Protein AF-A0A9X7A5P9-F1 (afdb_monomer_lite)

Radius of gyration: 21.66 Å; chains: 1; bounding box: 52×28×57 Å

pLDDT: mean 78.74, std 16.32, range [28.08, 97.19]

Structure (mmCIF, N/CA/C/O backbone):
data_AF-A0A9X7A5P9-F1
#
_entry.id   AF-A0A9X7A5P9-F1
#
loop_
_atom_site.group_PDB
_atom_site.id
_atom_site.type_symbol
_atom_site.label_atom_id
_atom_site.label_alt_id
_atom_site.label_comp_id
_atom_site.label_asym_id
_atom_site.label_entity_id
_atom_site.label_seq_id
_atom_site.pdbx_PDB_ins_code
_atom_site.Cartn_x
_atom_site.Cartn_y
_atom_site.Cartn_z
_atom_site.occupancy
_atom_site.B_iso_or_equiv
_atom_site.auth_seq_id
_atom_site.auth_comp_id
_atom_site.auth_asym_id
_atom_site.auth_atom_id
_atom_site.pdbx_PDB_model_num
ATOM 1 N N . MET A 1 1 ? -2.503 -5.314 19.928 1.00 54.09 1 MET A N 1
ATOM 2 C CA . MET A 1 1 ? -2.912 -5.280 18.505 1.00 54.09 1 MET A CA 1
ATOM 3 C C . MET A 1 1 ? -1.684 -5.435 17.625 1.00 54.09 1 MET A C 1
ATOM 5 O O . MET A 1 1 ? -0.693 -4.754 17.870 1.00 54.09 1 MET A O 1
ATOM 9 N N . LYS A 1 2 ? -1.716 -6.344 16.643 1.00 54.41 2 LYS A N 1
ATOM 10 C CA . LYS A 1 2 ? -0.653 -6.440 15.632 1.00 54.41 2 LYS A CA 1
ATOM 11 C C . LYS A 1 2 ? -0.749 -5.223 14.711 1.00 54.41 2 LYS A C 1
ATOM 13 O O . LYS A 1 2 ? -1.826 -4.870 14.247 1.00 54.41 2 LYS A O 1
ATOM 18 N N . VAL A 1 3 ? 0.381 -4.566 14.483 1.00 59.19 3 VAL A N 1
ATOM 19 C CA . VAL A 1 3 ? 0.469 -3.390 13.617 1.00 59.19 3 VAL A CA 1
ATOM 20 C C . VAL A 1 3 ? 0.684 -3.884 12.191 1.00 59.19 3 VAL A C 1
ATOM 22 O O . VAL A 1 3 ? 1.788 -4.285 11.819 1.00 59.19 3 VAL A O 1
ATOM 25 N N . TYR A 1 4 ? -0.376 -3.878 11.392 1.00 65.06 4 TYR A N 1
ATOM 26 C CA . TYR A 1 4 ? -0.303 -4.208 9.977 1.00 65.06 4 TYR A CA 1
ATOM 27 C C . TYR A 1 4 ? 0.284 -2.985 9.288 1.00 65.06 4 TYR A C 1
ATOM 29 O O . TYR A 1 4 ? -0.356 -1.960 9.232 1.00 65.06 4 TYR A O 1
ATOM 37 N N . LYS A 1 5 ? 1.537 -3.001 8.852 1.00 69.88 5 LYS A N 1
ATOM 38 C CA . LYS A 1 5 ? 2.116 -1.915 8.043 1.00 69.88 5 LYS A CA 1
ATOM 39 C C . LYS A 1 5 ? 2.693 -2.552 6.792 1.00 69.88 5 LYS A C 1
ATOM 41 O O . LYS A 1 5 ? 3.264 -3.640 6.916 1.00 69.88 5 LYS A O 1
ATOM 46 N N . PRO A 1 6 ? 2.632 -1.893 5.617 1.00 72.88 6 PRO A N 1
ATOM 47 C CA . PRO A 1 6 ? 3.404 -2.330 4.461 1.00 72.88 6 PRO A CA 1
ATOM 48 C C . PRO A 1 6 ? 4.840 -2.579 4.915 1.00 72.88 6 PRO A C 1
ATOM 50 O O . PRO A 1 6 ? 5.437 -1.688 5.531 1.00 72.88 6 PRO A O 1
ATOM 53 N N . LYS A 1 7 ? 5.360 -3.799 4.726 1.00 82.50 7 LYS A N 1
ATOM 54 C CA . LYS A 1 7 ? 6.669 -4.179 5.272 1.00 82.50 7 LYS A CA 1
ATOM 55 C C . LYS A 1 7 ? 7.708 -3.186 4.762 1.00 82.50 7 LYS A C 1
ATOM 57 O O . LYS A 1 7 ? 7.789 -2.933 3.563 1.00 82.50 7 LYS A O 1
ATOM 62 N N . ILE A 1 8 ? 8.499 -2.622 5.678 1.00 84.38 8 ILE A N 1
ATOM 63 C CA . ILE A 1 8 ? 9.519 -1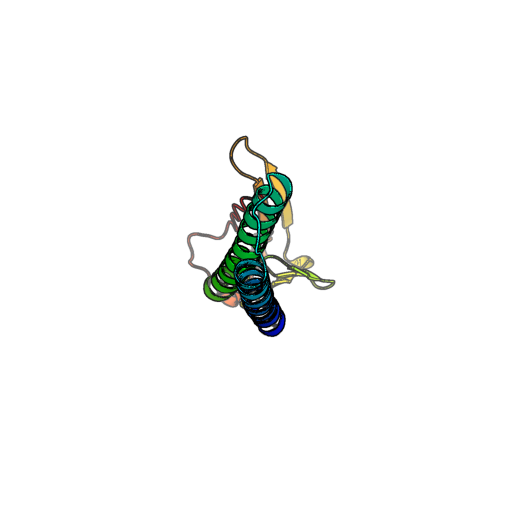.623 5.322 1.00 84.38 8 ILE A CA 1
ATOM 64 C C . ILE A 1 8 ? 10.488 -2.216 4.292 1.00 84.38 8 ILE A C 1
ATOM 66 O O . ILE A 1 8 ? 10.846 -1.555 3.326 1.00 84.38 8 ILE A O 1
ATOM 70 N N . LEU A 1 9 ? 10.795 -3.508 4.455 1.00 87.88 9 LEU A N 1
ATOM 71 C CA . LEU A 1 9 ? 11.597 -4.305 3.539 1.00 87.88 9 LEU A CA 1
ATOM 72 C C . LEU A 1 9 ? 11.042 -4.270 2.112 1.00 87.88 9 LEU A C 1
ATOM 74 O O . LEU A 1 9 ? 11.803 -4.060 1.182 1.00 87.88 9 LEU A O 1
ATOM 78 N N . THR A 1 10 ? 9.727 -4.421 1.929 1.00 86.81 10 THR A N 1
ATOM 79 C CA . THR A 1 10 ? 9.102 -4.378 0.601 1.00 86.81 10 THR A CA 1
ATOM 80 C C . THR A 1 10 ? 9.311 -3.018 -0.059 1.00 86.81 10 THR A C 1
ATOM 82 O O . THR A 1 10 ? 9.693 -2.967 -1.220 1.00 86.81 10 THR A O 1
ATOM 85 N N . ILE A 1 11 ? 9.141 -1.920 0.685 1.00 91.00 11 ILE A N 1
ATOM 86 C CA . ILE A 1 11 ? 9.383 -0.562 0.169 1.00 91.00 11 ILE A CA 1
ATOM 87 C C . ILE A 1 11 ? 10.850 -0.404 -0.249 1.00 91.00 11 ILE A C 1
ATOM 89 O O . ILE A 1 11 ? 11.123 0.058 -1.354 1.00 91.00 11 ILE A O 1
ATOM 93 N N . PHE A 1 12 ? 11.788 -0.833 0.602 1.00 93.38 12 PHE A N 1
ATOM 94 C CA . PHE A 1 12 ? 13.216 -0.797 0.287 1.00 93.38 12 PHE A CA 1
ATOM 95 C C . PHE A 1 12 ? 13.568 -1.644 -0.937 1.00 93.38 12 PHE A C 1
ATOM 97 O O . PHE A 1 12 ? 14.345 -1.188 -1.767 1.00 93.38 12 PHE A O 1
ATOM 104 N N . LEU A 1 13 ? 12.972 -2.829 -1.095 1.00 93.62 13 LEU A N 1
ATOM 105 C CA . LEU A 1 13 ? 13.183 -3.672 -2.272 1.00 93.62 13 LEU A CA 1
ATOM 106 C C . LEU A 1 13 ? 12.763 -2.957 -3.560 1.00 93.62 13 LEU A C 1
ATOM 108 O O . LEU A 1 13 ? 13.544 -2.938 -4.506 1.00 93.62 13 LEU A O 1
ATOM 112 N N . PHE A 1 14 ? 11.588 -2.315 -3.593 1.00 92.56 14 PHE A N 1
ATOM 113 C CA . PHE A 1 14 ? 11.155 -1.541 -4.765 1.00 92.56 14 PHE A CA 1
ATOM 114 C C . PHE A 1 14 ? 12.130 -0.407 -5.109 1.00 92.56 14 PHE A C 1
ATOM 116 O O . PHE A 1 14 ? 12.445 -0.210 -6.280 1.00 92.56 14 PHE A O 1
ATOM 123 N N . VAL A 1 15 ? 12.648 0.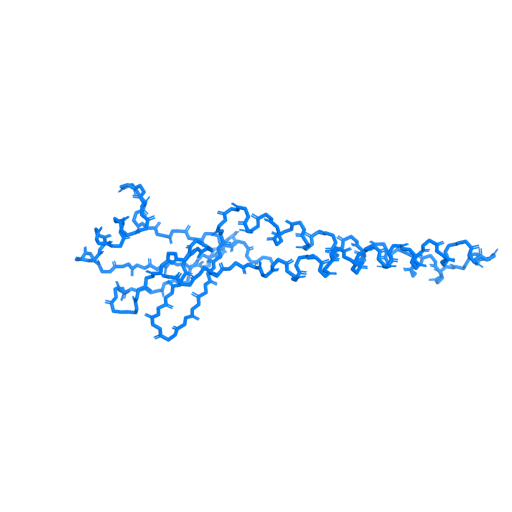304 -4.101 1.00 95.62 15 VAL A N 1
ATOM 124 C CA . VAL A 1 15 ? 13.639 1.374 -4.304 1.00 95.62 15 VAL A CA 1
ATOM 125 C C . VAL A 1 15 ? 14.965 0.814 -4.825 1.00 95.62 15 VAL A C 1
ATOM 127 O O . VAL A 1 15 ? 15.502 1.336 -5.798 1.00 95.62 15 VAL A O 1
ATOM 130 N N . ILE A 1 16 ? 15.480 -0.261 -4.218 1.00 96.62 16 ILE A N 1
ATOM 131 C CA . ILE A 1 16 ? 16.738 -0.902 -4.629 1.00 96.62 16 ILE A CA 1
ATOM 132 C C . ILE A 1 16 ? 16.628 -1.422 -6.063 1.00 96.62 16 ILE A C 1
ATOM 134 O O . ILE A 1 16 ? 17.519 -1.163 -6.867 1.00 96.62 16 ILE A O 1
ATOM 138 N N . PHE A 1 17 ? 15.527 -2.095 -6.413 1.00 96.00 17 PHE A N 1
ATOM 139 C CA . PHE A 1 17 ? 15.288 -2.525 -7.789 1.00 96.00 17 PHE A CA 1
ATOM 140 C C . PHE A 1 17 ? 15.178 -1.333 -8.739 1.00 96.00 17 PHE A C 1
ATOM 142 O O . PHE A 1 17 ? 15.811 -1.354 -9.788 1.00 96.00 17 PHE A O 1
ATOM 149 N N . GLY A 1 18 ? 14.458 -0.270 -8.371 1.00 95.56 18 GLY A N 1
ATOM 150 C CA . GLY A 1 18 ? 14.382 0.951 -9.178 1.00 95.56 18 GLY A CA 1
ATOM 151 C C . GLY A 1 18 ? 15.763 1.538 -9.490 1.00 95.56 18 GLY A C 1
ATOM 152 O O . GLY A 1 18 ? 16.050 1.858 -10.642 1.00 95.56 18 GLY A O 1
ATOM 153 N N . ILE A 1 19 ? 16.649 1.607 -8.489 1.00 96.56 19 ILE A N 1
ATOM 154 C CA . ILE A 1 19 ? 18.037 2.068 -8.654 1.00 96.56 19 ILE A CA 1
ATOM 155 C C . ILE A 1 19 ? 18.843 1.099 -9.527 1.00 96.56 19 ILE A C 1
ATOM 157 O O . ILE A 1 19 ? 19.552 1.535 -10.431 1.00 96.56 19 ILE A O 1
ATOM 161 N N . LEU A 1 20 ? 18.729 -0.211 -9.298 1.00 97.19 20 LEU A N 1
ATOM 162 C CA . LEU A 1 20 ? 19.433 -1.227 -10.083 1.00 97.19 20 LEU A CA 1
ATOM 163 C C . LEU A 1 20 ? 19.054 -1.148 -11.569 1.00 97.19 20 LEU A C 1
ATOM 165 O O . LEU A 1 20 ? 19.931 -1.107 -12.429 1.00 97.19 20 LEU A O 1
ATOM 169 N N . PHE A 1 21 ? 17.757 -1.079 -11.876 1.00 95.88 21 PHE A N 1
ATOM 170 C CA . PHE A 1 21 ? 17.268 -0.952 -13.250 1.00 95.88 21 PHE A CA 1
ATOM 171 C C . PHE A 1 21 ? 17.682 0.376 -13.891 1.00 95.88 21 PHE A C 1
ATOM 173 O O . PHE A 1 21 ? 17.987 0.398 -15.082 1.00 95.88 21 PHE A O 1
ATOM 180 N N . LEU A 1 22 ? 17.764 1.461 -13.115 1.00 96.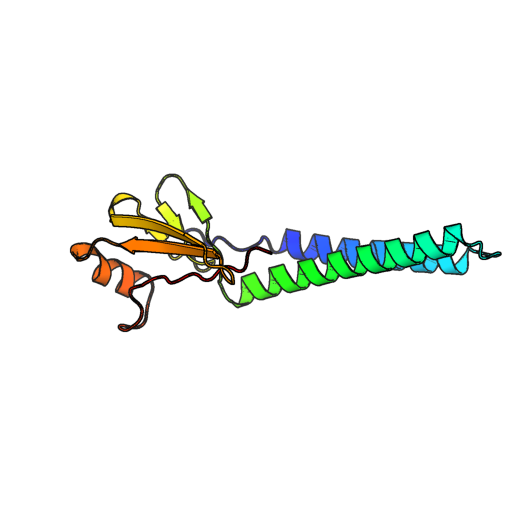12 22 LEU A N 1
ATOM 181 C CA . LEU A 1 22 ? 18.309 2.732 -13.592 1.00 96.12 22 LEU A CA 1
ATOM 182 C C . LEU A 1 22 ? 19.787 2.604 -13.989 1.00 96.12 22 LEU A C 1
ATOM 184 O O . LEU A 1 22 ? 20.173 3.075 -15.056 1.00 96.12 22 LEU A O 1
ATOM 188 N N . LEU A 1 23 ? 20.607 1.935 -13.172 1.00 96.06 23 LEU A N 1
ATOM 189 C CA . LEU A 1 23 ? 22.018 1.690 -13.490 1.00 96.06 23 LEU A CA 1
ATOM 190 C C . LEU A 1 23 ? 22.175 0.820 -14.743 1.00 96.06 23 LEU A C 1
ATOM 192 O O . LEU A 1 23 ? 22.994 1.131 -15.606 1.00 96.06 23 LEU A O 1
ATOM 196 N N . ILE A 1 24 ? 21.360 -0.229 -14.879 1.00 94.56 24 ILE A N 1
ATOM 197 C CA . ILE A 1 24 ? 21.339 -1.082 -16.077 1.00 94.56 24 ILE A CA 1
ATOM 198 C C . ILE A 1 24 ? 20.974 -0.256 -17.316 1.00 94.56 24 ILE A C 1
ATOM 200 O O . ILE A 1 24 ? 21.638 -0.375 -18.345 1.00 94.56 24 ILE A O 1
ATOM 204 N N . LEU A 1 25 ? 19.962 0.611 -17.216 1.00 94.75 25 LEU A N 1
ATOM 205 C CA . LEU A 1 25 ? 19.553 1.492 -18.308 1.00 94.75 25 LEU A CA 1
ATOM 206 C C . LEU A 1 25 ? 20.685 2.445 -18.721 1.00 94.75 25 LEU A C 1
ATOM 208 O O . LEU A 1 25 ? 20.952 2.593 -19.911 1.00 94.75 25 LEU A O 1
ATOM 212 N N . LEU A 1 26 ? 21.387 3.048 -17.757 1.00 93.62 26 LEU A N 1
ATOM 213 C CA . LEU A 1 26 ? 22.532 3.925 -18.024 1.00 93.62 26 LEU A CA 1
ATOM 214 C C . LEU A 1 26 ? 23.668 3.181 -18.739 1.00 93.62 26 LEU A C 1
ATOM 216 O O . LEU A 1 26 ? 24.194 3.674 -19.736 1.00 93.62 26 LEU A O 1
ATOM 220 N N . MET A 1 27 ? 24.009 1.976 -18.278 1.00 93.56 27 MET A N 1
ATOM 221 C CA . MET A 1 27 ? 25.019 1.135 -18.929 1.00 93.56 27 MET A CA 1
ATOM 222 C C . MET A 1 27 ? 24.610 0.754 -20.354 1.00 93.56 27 MET A C 1
ATOM 224 O O . MET A 1 27 ? 25.439 0.797 -21.264 1.00 93.56 27 MET A O 1
ATOM 228 N N . ALA A 1 28 ? 23.330 0.432 -20.567 1.00 90.62 28 ALA A N 1
ATOM 229 C CA . ALA A 1 28 ? 22.798 0.128 -21.889 1.00 90.62 28 ALA A CA 1
ATOM 230 C C . ALA A 1 28 ? 22.918 1.333 -22.833 1.00 90.62 28 ALA A C 1
ATOM 232 O O . ALA A 1 28 ? 23.368 1.172 -23.965 1.00 90.62 28 ALA A O 1
ATOM 233 N N . ILE A 1 29 ? 22.607 2.545 -22.363 1.00 89.62 29 ILE A N 1
ATOM 234 C CA . ILE A 1 29 ? 22.756 3.776 -23.155 1.00 89.62 29 ILE A CA 1
ATOM 235 C C . ILE A 1 29 ? 24.222 3.995 -23.552 1.00 89.62 29 ILE A C 1
ATOM 237 O O . ILE A 1 29 ? 24.501 4.212 -24.727 1.00 89.62 29 ILE A O 1
ATOM 241 N N . ILE A 1 30 ? 25.162 3.878 -22.607 1.00 90.56 30 ILE A N 1
ATOM 242 C CA . ILE A 1 30 ? 26.600 4.087 -22.865 1.00 90.56 30 ILE A CA 1
ATOM 243 C C . ILE A 1 30 ? 27.162 3.042 -23.841 1.00 90.56 30 ILE A C 1
ATOM 245 O O . ILE A 1 30 ? 28.009 3.352 -24.676 1.00 90.56 30 ILE A O 1
ATOM 249 N N . SER A 1 31 ? 26.698 1.794 -23.749 1.00 89.00 31 SER A N 1
ATOM 250 C CA . SER A 1 31 ? 27.158 0.696 -24.606 1.00 89.00 31 SER A CA 1
ATOM 251 C C . SER A 1 31 ? 26.601 0.767 -26.036 1.00 89.00 31 SER A C 1
ATOM 253 O O . SER A 1 31 ? 27.166 0.166 -26.955 1.00 89.00 31 SER A O 1
ATOM 255 N N . THR A 1 32 ? 25.513 1.510 -26.252 1.00 87.00 32 THR A N 1
ATOM 256 C CA . THR A 1 32 ? 24.817 1.554 -27.541 1.00 87.00 32 THR A CA 1
ATOM 257 C C . THR A 1 32 ? 25.546 2.464 -28.530 1.00 87.00 32 THR A C 1
ATOM 259 O O . THR A 1 32 ? 25.536 3.684 -28.402 1.00 87.00 32 THR A O 1
ATOM 262 N N . LYS A 1 33 ? 26.156 1.871 -29.565 1.00 80.62 33 LYS A N 1
ATOM 263 C CA . LYS A 1 33 ? 26.856 2.614 -30.633 1.00 80.62 33 LYS A CA 1
ATOM 264 C C . LYS A 1 33 ? 25.936 3.113 -31.754 1.00 80.62 33 LYS A C 1
ATOM 266 O O . LYS A 1 33 ? 26.247 4.113 -32.392 1.00 80.62 33 LYS A O 1
ATOM 271 N N . HIS A 1 34 ? 24.815 2.433 -31.995 1.00 80.31 34 HIS A N 1
ATOM 272 C CA . HIS A 1 34 ? 23.845 2.792 -33.030 1.00 80.31 34 HIS A CA 1
ATOM 273 C C . HIS A 1 34 ? 22.424 2.681 -32.482 1.00 80.31 34 HIS A C 1
ATOM 275 O O . HIS A 1 34 ? 22.045 1.641 -31.947 1.00 80.31 34 HIS A O 1
ATOM 281 N N . PHE A 1 35 ? 21.636 3.742 -32.647 1.00 81.06 35 PHE A N 1
ATOM 282 C CA . PHE A 1 35 ? 20.229 3.755 -32.262 1.00 81.06 35 PHE A CA 1
ATOM 283 C C . PHE A 1 35 ? 19.363 3.258 -33.418 1.00 81.06 35 PHE A C 1
ATOM 285 O O . PHE A 1 35 ? 19.289 3.888 -34.471 1.00 81.06 35 PHE A O 1
ATOM 292 N N . SER A 1 36 ? 18.687 2.132 -33.209 1.00 87.88 36 SER A N 1
ATOM 293 C CA . SER A 1 36 ? 17.593 1.672 -34.064 1.00 87.88 36 SER A CA 1
ATOM 294 C C . SER A 1 36 ? 16.240 2.050 -33.449 1.00 87.88 36 SER A C 1
ATOM 296 O O . SER A 1 36 ? 16.122 2.280 -32.243 1.00 87.88 36 SER A O 1
ATOM 298 N N . ILE A 1 37 ? 15.178 2.038 -34.254 1.00 87.25 37 ILE A N 1
ATOM 299 C CA . ILE A 1 37 ? 13.808 2.285 -33.774 1.00 87.25 37 ILE A CA 1
ATOM 300 C C . ILE A 1 37 ? 13.425 1.308 -32.647 1.00 87.25 37 ILE A C 1
ATOM 302 O O . ILE A 1 37 ? 12.821 1.718 -31.658 1.00 87.25 37 ILE A O 1
ATOM 306 N N . SER A 1 38 ? 13.836 0.037 -32.733 1.00 87.88 38 SER A N 1
ATOM 307 C CA . SER A 1 38 ? 13.574 -0.949 -31.676 1.00 87.88 38 SER A CA 1
ATOM 308 C C . SER A 1 38 ? 14.270 -0.599 -30.358 1.00 87.88 38 SER A C 1
ATOM 310 O O . SER A 1 38 ? 13.645 -0.706 -29.305 1.00 87.88 38 SER A O 1
ATOM 312 N N . THR A 1 39 ? 15.517 -0.114 -30.393 1.00 87.94 39 THR A N 1
ATOM 313 C CA . THR A 1 39 ? 16.225 0.316 -29.172 1.00 87.94 39 THR A CA 1
ATOM 314 C C . THR A 1 39 ? 15.537 1.497 -28.488 1.00 87.94 39 THR A C 1
ATOM 316 O O . THR A 1 39 ? 15.431 1.515 -27.265 1.00 87.94 39 THR A O 1
ATOM 319 N N . ILE A 1 40 ? 14.977 2.434 -29.261 1.00 89.12 40 ILE A N 1
ATOM 320 C CA . ILE A 1 40 ? 14.221 3.576 -28.729 1.00 89.12 40 ILE A CA 1
ATOM 321 C C . ILE A 1 40 ? 12.984 3.101 -27.953 1.00 89.12 40 ILE A C 1
ATOM 323 O O . ILE A 1 40 ? 12.761 3.546 -26.826 1.00 89.12 40 ILE A O 1
ATOM 327 N N . PHE A 1 41 ? 12.209 2.161 -28.504 1.00 91.75 41 PHE A N 1
ATOM 328 C CA . PHE A 1 41 ? 11.049 1.599 -27.800 1.00 91.75 41 PHE A CA 1
ATOM 329 C C . PHE A 1 41 ? 11.439 0.873 -26.509 1.00 91.75 41 PHE A C 1
ATOM 331 O O . PHE A 1 41 ? 10.754 1.028 -25.497 1.00 91.75 41 PHE A O 1
ATOM 338 N N . VAL A 1 42 ? 12.551 0.130 -26.518 1.00 90.31 42 VAL A N 1
ATOM 339 C CA . VAL A 1 42 ? 13.072 -0.532 -25.313 1.00 90.31 42 VAL A CA 1
ATOM 340 C C . VAL A 1 42 ? 13.421 0.499 -24.241 1.00 90.31 42 VAL A C 1
ATOM 342 O O . VAL A 1 42 ? 12.983 0.348 -23.105 1.00 90.31 42 VAL A O 1
ATOM 345 N N . PHE A 1 43 ? 14.121 1.582 -24.591 1.00 92.62 43 PHE A N 1
ATOM 346 C CA . PHE A 1 43 ? 14.475 2.626 -23.628 1.00 92.62 43 PHE A CA 1
ATOM 347 C C . PHE A 1 43 ? 13.252 3.314 -23.022 1.00 92.62 43 PHE A C 1
ATOM 349 O O . PHE A 1 43 ? 13.198 3.497 -21.806 1.00 92.62 43 PHE A O 1
ATOM 356 N N . ILE A 1 44 ? 12.249 3.643 -23.838 1.00 94.25 44 ILE A N 1
ATOM 357 C CA . ILE A 1 44 ? 10.993 4.234 -23.358 1.00 94.25 44 ILE A CA 1
ATOM 358 C C . ILE A 1 44 ? 10.276 3.268 -22.404 1.00 94.25 44 ILE A C 1
ATOM 360 O O . ILE A 1 44 ? 9.850 3.672 -21.321 1.00 94.25 44 ILE A O 1
ATOM 364 N N . GLY A 1 45 ? 10.183 1.986 -22.772 1.00 95.12 45 GLY A N 1
ATOM 365 C CA . GLY A 1 45 ? 9.579 0.952 -21.932 1.00 95.12 45 GLY A CA 1
ATOM 366 C C . GLY A 1 45 ? 10.311 0.772 -20.600 1.00 95.12 45 GLY A C 1
ATOM 367 O O . GLY A 1 45 ? 9.674 0.720 -19.548 1.00 95.12 45 GLY A O 1
ATOM 368 N N . SER A 1 46 ? 11.646 0.750 -20.620 1.00 94.62 46 SER A N 1
ATOM 369 C CA . SER A 1 46 ? 12.471 0.680 -19.411 1.00 94.62 46 SER A CA 1
ATOM 370 C C . SER A 1 46 ? 12.291 1.908 -18.519 1.00 94.62 46 SER A C 1
ATOM 372 O O . SER A 1 46 ? 12.162 1.760 -17.306 1.00 94.62 46 SER A O 1
ATOM 374 N N . LEU A 1 47 ? 12.226 3.110 -19.099 1.00 95.75 47 LEU A N 1
ATOM 375 C CA . LEU A 1 47 ? 11.999 4.345 -18.349 1.00 95.75 47 LEU A CA 1
ATOM 376 C C . LEU A 1 47 ? 10.632 4.326 -17.649 1.00 95.75 47 LEU A C 1
ATOM 378 O O . LEU A 1 47 ? 10.532 4.660 -16.468 1.00 95.75 47 LEU A O 1
ATOM 382 N N . LEU A 1 48 ? 9.589 3.883 -18.358 1.00 96.88 48 LEU A N 1
ATOM 383 C CA . LEU A 1 48 ? 8.243 3.743 -17.807 1.00 96.88 48 LEU A CA 1
ATOM 384 C C . LEU A 1 48 ? 8.211 2.697 -16.687 1.00 96.88 48 LEU A C 1
ATOM 386 O O . LEU A 1 48 ? 7.632 2.947 -15.633 1.00 96.88 48 LEU A O 1
ATOM 390 N N . PHE A 1 49 ? 8.879 1.558 -16.871 1.00 95.00 49 PHE A N 1
ATOM 391 C CA . PHE A 1 49 ? 8.987 0.526 -15.841 1.00 95.00 49 PHE A CA 1
ATOM 392 C C . PHE A 1 49 ? 9.681 1.040 -14.569 1.00 95.00 49 PHE A C 1
ATOM 394 O O . PHE A 1 49 ? 9.159 0.867 -13.468 1.00 95.00 49 PHE A O 1
ATOM 401 N N . ILE A 1 50 ? 10.811 1.742 -14.709 1.00 96.62 50 ILE A N 1
ATOM 402 C CA . ILE A 1 50 ? 11.523 2.368 -13.583 1.00 96.62 50 ILE A CA 1
ATOM 403 C C . ILE A 1 50 ? 10.622 3.386 -12.874 1.00 96.62 50 ILE A C 1
ATOM 405 O O . ILE A 1 50 ? 10.532 3.389 -11.644 1.00 96.62 50 ILE A O 1
ATOM 409 N N . PHE A 1 51 ? 9.914 4.221 -13.638 1.00 95.94 51 PHE A N 1
ATOM 410 C CA . PHE A 1 51 ? 8.960 5.179 -13.086 1.00 95.94 51 PHE A CA 1
ATOM 411 C C . PHE A 1 51 ? 7.869 4.491 -12.254 1.00 95.94 51 PHE A C 1
ATOM 413 O O . PHE A 1 51 ? 7.562 4.960 -11.158 1.00 95.94 51 PHE A O 1
ATOM 420 N N . LEU A 1 52 ? 7.320 3.363 -12.721 1.00 94.94 52 LEU A N 1
ATOM 421 C CA . LEU A 1 52 ? 6.324 2.593 -11.970 1.00 94.94 52 LEU A CA 1
ATOM 422 C C . LEU A 1 52 ? 6.884 2.068 -10.639 1.00 94.94 52 LEU A C 1
ATOM 424 O O . LEU A 1 52 ? 6.221 2.226 -9.615 1.00 94.94 52 LEU A O 1
ATOM 428 N N . LEU A 1 53 ? 8.115 1.543 -10.612 1.00 93.81 53 LEU A N 1
ATOM 429 C CA . LEU A 1 53 ? 8.758 1.076 -9.373 1.00 93.81 53 LEU A CA 1
ATOM 430 C C . LEU A 1 53 ? 8.888 2.201 -8.334 1.00 93.81 53 LEU A C 1
ATOM 432 O O . LEU A 1 53 ? 8.538 2.027 -7.160 1.00 93.81 53 LEU A O 1
ATOM 436 N N . PHE A 1 54 ? 9.343 3.384 -8.759 1.00 95.44 54 PHE A N 1
ATOM 437 C CA . PHE A 1 54 ? 9.446 4.537 -7.865 1.00 95.44 54 PHE A CA 1
ATOM 438 C C . PHE A 1 54 ? 8.070 5.048 -7.431 1.00 95.44 54 PHE A C 1
ATOM 440 O O . PHE A 1 54 ? 7.857 5.289 -6.241 1.00 95.44 54 PHE A O 1
ATOM 447 N N . ARG A 1 55 ? 7.104 5.139 -8.350 1.00 94.69 55 ARG A N 1
ATOM 448 C CA . ARG A 1 55 ? 5.721 5.518 -8.033 1.00 94.69 55 ARG A CA 1
ATOM 449 C C . ARG A 1 55 ? 5.123 4.601 -6.965 1.00 94.69 55 ARG A C 1
ATOM 451 O O . ARG A 1 55 ? 4.536 5.092 -5.999 1.00 94.69 55 ARG A O 1
ATOM 458 N N . ASP A 1 56 ? 5.304 3.292 -7.102 1.00 89.81 56 ASP A N 1
ATOM 459 C CA . ASP A 1 56 ? 4.743 2.304 -6.184 1.00 89.81 56 ASP A CA 1
ATOM 460 C C . ASP A 1 56 ? 5.436 2.342 -4.814 1.00 89.81 56 ASP A C 1
ATOM 462 O O . ASP A 1 56 ? 4.759 2.307 -3.783 1.00 89.81 56 ASP A O 1
ATOM 466 N N . SER A 1 57 ? 6.761 2.529 -4.765 1.00 92.75 57 SER A N 1
ATOM 467 C CA . SER A 1 57 ? 7.476 2.725 -3.492 1.00 92.75 57 SER A CA 1
ATOM 468 C C . SER A 1 57 ? 7.003 3.975 -2.734 1.00 92.75 57 SER A C 1
ATOM 470 O O . SER A 1 57 ? 6.733 3.903 -1.530 1.00 92.75 57 SER A O 1
ATOM 472 N N . ILE A 1 58 ? 6.804 5.100 -3.432 1.00 91.88 58 ILE A N 1
ATOM 473 C CA . ILE A 1 58 ? 6.259 6.339 -2.857 1.00 91.88 58 ILE A CA 1
ATOM 474 C C . ILE A 1 58 ? 4.821 6.118 -2.375 1.00 91.88 58 ILE A C 1
ATOM 476 O O . ILE A 1 58 ? 4.461 6.553 -1.278 1.00 91.88 58 ILE A O 1
ATOM 480 N N . LYS A 1 59 ? 3.993 5.417 -3.157 1.00 88.00 59 LYS A N 1
ATOM 481 C CA . LYS A 1 59 ? 2.608 5.084 -2.794 1.00 88.00 59 LYS A CA 1
ATOM 482 C C . LYS A 1 59 ? 2.559 4.260 -1.503 1.00 88.00 59 LYS A C 1
ATOM 484 O O . LYS A 1 59 ? 1.857 4.644 -0.568 1.00 88.00 59 LYS A O 1
ATOM 489 N N . LEU A 1 60 ? 3.360 3.198 -1.404 1.00 86.00 60 LEU A N 1
ATOM 490 C CA . LEU A 1 60 ? 3.461 2.356 -0.205 1.00 86.00 60 LEU A CA 1
ATOM 491 C C . LEU A 1 60 ? 3.976 3.130 1.017 1.00 86.00 60 LEU A C 1
ATOM 493 O O . LEU A 1 60 ? 3.474 2.951 2.130 1.00 86.00 60 LEU A O 1
ATOM 497 N N . TRP A 1 61 ? 4.943 4.026 0.822 1.00 87.75 61 TRP A N 1
ATOM 498 C CA . TRP A 1 61 ? 5.443 4.902 1.878 1.00 87.75 61 TRP A CA 1
ATOM 499 C C . TRP A 1 61 ? 4.374 5.878 2.381 1.00 87.75 61 TRP A C 1
ATOM 501 O O . TRP A 1 61 ? 4.172 6.025 3.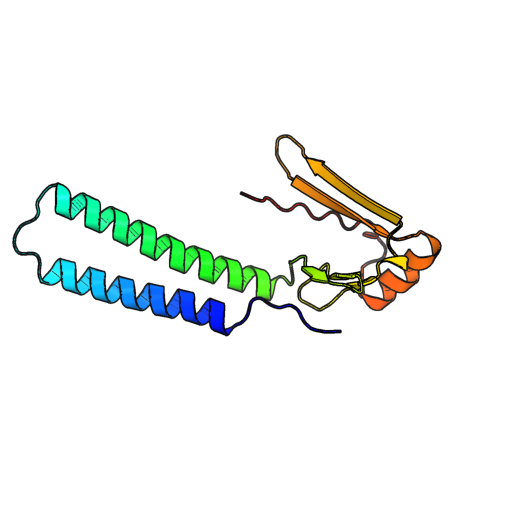588 1.00 87.75 61 TRP A O 1
ATOM 511 N N . ASN A 1 62 ? 3.635 6.500 1.463 1.00 83.50 62 ASN A N 1
ATOM 512 C CA . ASN A 1 62 ? 2.536 7.400 1.792 1.00 83.50 62 ASN A CA 1
ATOM 513 C C . ASN A 1 62 ? 1.410 6.671 2.527 1.00 83.50 62 ASN A C 1
ATOM 515 O O . ASN A 1 62 ? 0.873 7.207 3.493 1.00 83.50 62 ASN A O 1
ATOM 519 N N . TYR A 1 63 ? 1.087 5.439 2.135 1.00 78.31 63 TYR A N 1
ATOM 520 C CA . TYR A 1 63 ? 0.142 4.596 2.864 1.00 78.31 63 TYR A CA 1
ATOM 521 C C . TYR A 1 63 ? 0.607 4.296 4.290 1.00 78.31 63 TYR A C 1
ATOM 523 O O . TYR A 1 63 ? -0.169 4.437 5.236 1.00 78.31 63 TYR A O 1
ATOM 531 N N . ARG A 1 64 ? 1.897 3.997 4.474 1.00 79.31 64 ARG A N 1
ATOM 532 C CA . ARG A 1 64 ? 2.492 3.800 5.800 1.00 79.31 64 ARG A CA 1
ATOM 533 C C . ARG A 1 64 ? 2.456 5.071 6.662 1.00 79.31 64 ARG A C 1
ATOM 535 O O . ARG A 1 64 ? 2.220 4.957 7.861 1.00 79.31 64 ARG A O 1
ATOM 542 N N . LYS A 1 65 ? 2.661 6.259 6.074 1.00 79.00 65 LYS A N 1
ATOM 543 C CA . LYS A 1 65 ? 2.558 7.561 6.766 1.00 79.00 65 LYS A CA 1
ATOM 544 C C . LYS A 1 65 ? 1.124 7.924 7.142 1.00 79.00 65 LYS A C 1
ATOM 546 O O . LYS A 1 65 ? 0.892 8.404 8.243 1.00 79.00 65 LYS A O 1
ATOM 551 N N . LYS A 1 66 ? 0.176 7.709 6.227 1.00 71.56 66 LYS A N 1
ATOM 552 C CA . LYS A 1 66 ? -1.241 8.036 6.433 1.00 71.56 66 LYS A CA 1
ATOM 553 C C . LYS A 1 66 ? -1.940 7.061 7.384 1.00 71.56 66 LYS A C 1
ATOM 555 O O . LYS A 1 66 ? -3.003 7.386 7.890 1.00 71.56 66 LYS A O 1
ATOM 560 N N . GLY A 1 67 ? -1.370 5.874 7.602 1.00 66.81 67 GLY A N 1
ATOM 561 C CA . GLY A 1 67 ? -2.002 4.820 8.396 1.00 66.81 67 GLY A CA 1
ATOM 562 C C . GLY A 1 67 ? -3.179 4.150 7.680 1.00 66.81 67 GLY A C 1
ATOM 563 O O . GLY A 1 67 ? -3.917 3.411 8.297 1.00 66.81 67 GLY A O 1
ATOM 564 N N . ILE A 1 68 ? -3.370 4.392 6.388 1.00 61.56 68 ILE A N 1
ATOM 565 C CA . ILE A 1 68 ? -4.590 4.058 5.644 1.00 61.56 68 ILE A CA 1
ATOM 566 C C . ILE A 1 68 ? -4.438 2.671 4.998 1.00 61.56 68 ILE A C 1
ATOM 568 O O . ILE A 1 68 ? -3.648 2.531 4.064 1.00 61.56 68 ILE A O 1
ATOM 572 N N . GLY A 1 69 ? -5.168 1.657 5.481 1.00 63.31 69 GLY A N 1
ATOM 573 C CA . GLY A 1 69 ? -5.166 0.304 4.911 1.00 63.31 69 GLY A CA 1
ATOM 574 C C . GLY A 1 69 ? -6.146 -0.647 5.602 1.00 63.31 69 GLY A C 1
ATOM 575 O O . GLY A 1 69 ? -6.306 -0.568 6.812 1.00 63.31 69 GLY A O 1
ATOM 576 N N . ILE A 1 70 ? -6.780 -1.541 4.832 1.00 67.06 70 ILE A N 1
ATOM 577 C CA . ILE A 1 70 ? -7.734 -2.536 5.347 1.00 67.06 70 ILE A CA 1
ATOM 578 C C . ILE A 1 70 ? -7.128 -3.934 5.231 1.00 67.06 70 ILE A C 1
ATOM 580 O O . ILE A 1 70 ? -6.650 -4.323 4.163 1.00 67.06 70 ILE A O 1
ATOM 584 N N . TYR A 1 71 ? -7.164 -4.686 6.327 1.00 72.81 71 TYR A N 1
ATOM 585 C CA . TYR A 1 71 ? -6.776 -6.091 6.392 1.00 72.81 71 TYR A CA 1
ATOM 586 C C . TYR A 1 71 ? -7.828 -6.881 7.175 1.00 72.81 71 TYR A C 1
ATOM 588 O O . TYR A 1 71 ? -8.511 -6.328 8.026 1.00 72.81 71 TYR A O 1
ATOM 596 N N . TRP A 1 72 ? -7.970 -8.166 6.889 1.00 79.94 72 TRP A N 1
ATOM 597 C CA . TRP A 1 72 ? -9.018 -9.025 7.435 1.00 79.94 72 TRP A CA 1
ATOM 598 C C . TRP A 1 72 ? -8.320 -10.279 7.955 1.00 79.94 72 TRP A C 1
ATOM 600 O O . TRP A 1 72 ? -7.460 -10.821 7.258 1.00 79.94 72 TRP A O 1
ATOM 610 N N . ASP A 1 73 ? -8.649 -10.715 9.164 1.00 80.81 73 ASP A N 1
ATOM 611 C CA . ASP A 1 73 ? -8.142 -11.951 9.758 1.00 80.81 73 ASP A CA 1
ATOM 612 C C . ASP A 1 73 ? -9.285 -12.744 10.418 1.00 80.81 73 ASP A C 1
ATOM 614 O O . ASP A 1 73 ? -10.457 -12.379 10.313 1.00 80.81 73 ASP A O 1
ATOM 618 N N . GLU A 1 74 ? -8.958 -13.855 11.079 1.00 85.12 74 GLU A N 1
ATOM 619 C CA . GLU A 1 74 ? -9.951 -14.732 11.714 1.00 85.12 74 GLU A CA 1
ATOM 620 C C . GLU A 1 74 ? -10.718 -14.062 12.863 1.00 85.12 74 GLU A C 1
ATOM 622 O O . GLU A 1 74 ? -11.839 -14.464 13.152 1.00 85.12 74 GLU A O 1
ATOM 627 N N . GLU A 1 75 ? -10.164 -13.026 13.500 1.00 86.12 75 GLU A N 1
ATOM 628 C CA . GLU A 1 75 ? -10.800 -12.378 14.657 1.00 86.12 75 GLU A CA 1
ATOM 629 C C . GLU A 1 75 ? -11.522 -11.074 14.275 1.00 86.12 75 GLU A C 1
ATOM 631 O O . GLU A 1 75 ? -12.369 -10.601 15.031 1.00 86.12 75 GLU A O 1
ATOM 636 N N . GLY A 1 76 ? -11.207 -10.457 13.131 1.00 83.69 76 GLY A N 1
ATOM 637 C CA . GLY A 1 76 ? -11.923 -9.266 12.676 1.00 83.69 76 GLY A CA 1
ATOM 638 C C . GLY A 1 76 ? -11.296 -8.527 11.499 1.00 83.69 76 GLY A C 1
ATOM 639 O O . GLY A 1 76 ? -10.409 -9.019 10.800 1.00 83.69 76 GLY A O 1
ATOM 640 N N . VAL A 1 77 ? -11.741 -7.285 11.312 1.00 83.31 77 VAL A N 1
ATOM 641 C CA . VAL A 1 77 ? -11.265 -6.380 10.264 1.00 83.31 77 VAL A CA 1
ATOM 642 C C . VAL A 1 77 ? -10.426 -5.265 10.871 1.00 83.31 77 VAL 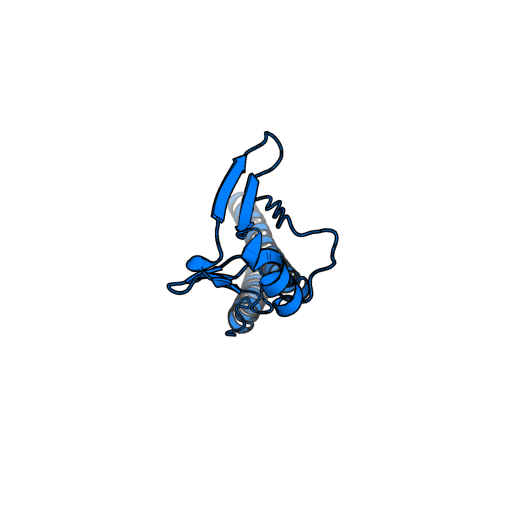A C 1
ATOM 644 O O . VAL A 1 77 ? -10.863 -4.504 11.731 1.00 83.31 77 VAL A O 1
ATOM 647 N N . VAL A 1 78 ? -9.197 -5.151 10.397 1.00 77.12 78 VAL A N 1
ATOM 648 C CA . VAL A 1 78 ? -8.265 -4.077 10.714 1.00 77.12 78 VAL A CA 1
ATOM 649 C C . VAL A 1 78 ? -8.480 -2.957 9.709 1.00 77.12 78 VAL A C 1
ATOM 651 O O . VAL A 1 78 ? -8.322 -3.160 8.508 1.00 77.12 78 VAL A O 1
ATOM 654 N N . VAL A 1 79 ? -8.847 -1.778 10.202 1.00 70.75 79 VAL A N 1
ATOM 655 C CA . VAL A 1 79 ? -9.314 -0.649 9.377 1.00 70.75 79 VAL A CA 1
ATOM 656 C C . VAL A 1 79 ? -8.213 0.385 9.133 1.00 70.75 79 VAL A C 1
ATOM 658 O O . VAL A 1 79 ? -8.371 1.299 8.322 1.00 70.75 79 VAL A O 1
ATOM 661 N N . ASP A 1 80 ? -7.083 0.242 9.825 1.00 69.56 80 ASP A N 1
ATOM 662 C CA . ASP A 1 80 ? -5.908 1.069 9.620 1.00 69.56 80 ASP A CA 1
ATOM 663 C C . ASP A 1 80 ? -4.600 0.323 9.924 1.00 69.56 80 ASP A C 1
ATOM 665 O O . ASP A 1 80 ? -4.547 -0.721 10.576 1.00 69.56 80 ASP A O 1
ATOM 669 N N . PHE A 1 81 ? -3.488 0.897 9.481 1.00 62.09 81 PHE A N 1
ATOM 670 C CA . PHE A 1 81 ? -2.159 0.360 9.745 1.00 62.09 81 PHE A CA 1
ATOM 671 C C . PHE A 1 81 ? -1.622 0.678 11.151 1.00 62.09 81 PHE A C 1
ATOM 673 O O . PHE A 1 81 ? -0.459 0.401 11.460 1.00 62.09 81 PHE A O 1
ATOM 680 N N . VAL A 1 82 ? -2.432 1.300 12.008 1.00 66.56 82 VAL A N 1
ATOM 681 C CA . VAL A 1 82 ? -2.129 1.536 13.427 1.00 66.56 82 VAL A CA 1
ATOM 682 C C . VAL A 1 82 ? -2.583 0.338 14.268 1.00 66.56 82 VAL A C 1
ATOM 684 O O . VAL A 1 82 ? -2.127 0.165 15.398 1.00 66.56 82 VAL A O 1
ATOM 687 N N . GLY A 1 83 ? -3.362 -0.562 13.664 1.00 66.69 83 GLY A N 1
ATOM 688 C CA . GLY A 1 83 ? -3.846 -1.783 14.279 1.00 66.69 83 GLY A CA 1
ATOM 689 C C . GLY A 1 83 ? -5.238 -1.625 14.866 1.00 66.69 83 GLY A C 1
ATOM 690 O O . GLY A 1 83 ? -5.633 -2.503 15.622 1.00 66.69 83 GLY A O 1
ATOM 691 N N . ASN A 1 84 ? -5.973 -0.558 14.528 1.00 76.56 84 ASN A N 1
ATOM 692 C CA . ASN A 1 84 ? -7.374 -0.417 14.899 1.00 76.56 84 ASN A CA 1
ATOM 693 C C . ASN A 1 84 ? -8.180 -1.530 14.227 1.00 76.56 84 ASN A C 1
ATOM 695 O O . ASN A 1 84 ? -8.252 -1.622 13.000 1.00 76.56 84 ASN A O 1
ATOM 699 N N . LYS A 1 85 ? -8.756 -2.397 15.056 1.00 84.00 85 LYS A N 1
ATOM 700 C CA . LYS A 1 85 ? -9.413 -3.642 14.675 1.00 84.00 85 LYS A CA 1
ATOM 701 C C . LYS A 1 85 ? -10.829 -3.645 15.217 1.00 84.00 85 LYS A C 1
ATOM 703 O O . LYS A 1 85 ? -11.052 -3.385 16.400 1.00 84.00 85 LYS A O 1
ATOM 708 N N . ILE A 1 86 ? -11.769 -3.925 14.334 1.00 84.56 86 ILE A N 1
ATOM 709 C CA . ILE A 1 86 ? -13.167 -4.173 14.655 1.00 84.56 86 ILE A CA 1
ATOM 710 C C . ILE A 1 86 ? -13.343 -5.689 14.632 1.00 84.56 86 ILE A C 1
ATOM 712 O O . ILE A 1 86 ? -13.013 -6.323 13.629 1.00 84.56 86 ILE A O 1
ATOM 716 N N . PHE A 1 87 ? -13.783 -6.270 15.742 1.00 87.56 87 PHE A N 1
ATOM 717 C CA . PHE A 1 87 ? -13.983 -7.715 15.843 1.00 87.56 87 PHE A CA 1
ATOM 718 C C . PHE A 1 87 ? -15.250 -8.143 15.101 1.00 87.56 87 PHE A C 1
ATOM 720 O O . PHE A 1 87 ? -16.168 -7.342 14.927 1.00 87.56 87 PHE A O 1
ATOM 727 N N . TRP A 1 88 ? -15.310 -9.396 14.646 1.00 88.44 88 TRP A N 1
ATOM 728 C CA . TRP A 1 88 ? -16.462 -9.891 13.881 1.00 88.44 88 TRP A CA 1
ATOM 729 C C . TRP A 1 88 ? -17.794 -9.763 14.629 1.00 88.44 88 TRP A C 1
ATOM 731 O O . TRP A 1 88 ? -18.799 -9.427 14.014 1.00 88.44 88 TRP A O 1
ATOM 741 N N . ASP A 1 89 ? -17.795 -9.963 15.947 1.00 89.69 89 ASP A N 1
ATOM 742 C CA . ASP A 1 89 ? -18.969 -9.827 16.817 1.00 89.69 89 ASP A CA 1
ATOM 743 C C . ASP A 1 89 ? -19.411 -8.369 17.027 1.00 89.69 89 ASP A C 1
ATOM 745 O O . ASP A 1 89 ? -20.549 -8.103 17.410 1.00 89.69 89 ASP A O 1
ATOM 749 N N . GLU A 1 90 ? -18.532 -7.403 16.759 1.00 85.31 90 GLU A N 1
ATOM 750 C CA . GLU A 1 90 ? -18.851 -5.978 16.827 1.00 85.31 90 GLU A CA 1
ATOM 751 C C . GLU A 1 90 ? -19.472 -5.463 15.521 1.00 85.31 90 GLU A C 1
ATOM 753 O O . GLU A 1 90 ? -20.129 -4.422 15.530 1.00 85.31 90 GLU A O 1
ATOM 758 N N . ILE A 1 91 ? -19.308 -6.178 14.405 1.00 86.25 91 ILE A N 1
ATOM 759 C CA . ILE A 1 91 ? -19.766 -5.752 13.077 1.00 86.25 91 ILE A CA 1
ATOM 760 C C . ILE A 1 91 ? -21.250 -6.080 12.902 1.00 86.25 91 ILE A C 1
ATOM 762 O O . ILE A 1 91 ? -21.664 -7.227 13.015 1.00 86.25 91 ILE A O 1
ATOM 766 N N . GLU A 1 92 ? -22.045 -5.061 12.590 1.00 86.12 92 GLU A N 1
ATOM 767 C CA . GLU A 1 92 ? -23.458 -5.206 12.227 1.00 86.12 92 GLU A CA 1
ATOM 768 C C . GLU A 1 92 ? -23.608 -5.492 10.730 1.00 86.12 92 GLU A C 1
ATOM 770 O O . GLU A 1 92 ? -24.354 -6.382 10.334 1.00 86.12 92 GLU A O 1
ATOM 775 N N . ASN A 1 93 ? -22.896 -4.740 9.883 1.00 83.88 93 ASN A N 1
ATOM 776 C CA . ASN A 1 93 ? -22.965 -4.919 8.435 1.00 83.88 93 ASN A CA 1
ATOM 777 C C . ASN A 1 93 ? -21.676 -4.477 7.728 1.00 83.88 93 ASN A C 1
ATOM 779 O O . ASN A 1 93 ? -21.006 -3.539 8.165 1.00 83.88 93 ASN A O 1
ATOM 783 N N . ILE A 1 94 ? -21.364 -5.109 6.594 1.00 83.44 94 ILE A N 1
ATOM 784 C CA . ILE A 1 94 ? -20.311 -4.685 5.667 1.00 83.44 94 ILE A CA 1
ATOM 785 C C . ILE A 1 94 ? -20.947 -4.431 4.303 1.00 83.44 94 ILE A C 1
ATOM 787 O O . ILE A 1 94 ? -21.365 -5.358 3.615 1.00 83.44 94 ILE A O 1
ATOM 791 N N . GLU A 1 95 ? -20.987 -3.168 3.885 1.00 80.94 95 GLU A N 1
ATOM 792 C CA . GLU A 1 95 ? -21.599 -2.763 2.620 1.00 80.94 95 GLU A CA 1
ATOM 793 C C . GLU A 1 95 ? -20.547 -2.272 1.633 1.00 80.94 95 GLU A C 1
ATOM 795 O O . GLU A 1 95 ? -19.736 -1.395 1.936 1.00 80.94 95 GLU A O 1
ATOM 800 N N . PHE A 1 96 ? -20.589 -2.799 0.411 1.00 79.75 96 PHE A N 1
ATOM 801 C CA . PHE A 1 96 ? -19.794 -2.284 -0.694 1.00 79.75 96 PHE A CA 1
ATOM 802 C C . PHE A 1 96 ? -20.645 -1.366 -1.571 1.00 79.75 96 PHE A C 1
ATOM 804 O O . PHE A 1 96 ? -21.558 -1.810 -2.266 1.00 79.75 96 PHE A O 1
ATOM 811 N N . ILE A 1 97 ? -20.315 -0.077 -1.576 1.00 77.06 97 ILE A N 1
ATOM 812 C CA . ILE A 1 97 ? -20.971 0.932 -2.403 1.00 77.06 97 ILE A CA 1
ATOM 813 C C . ILE A 1 97 ? -20.068 1.276 -3.583 1.00 77.06 97 ILE A C 1
ATOM 815 O O . ILE A 1 97 ? -18.946 1.766 -3.429 1.00 77.06 97 ILE A O 1
ATOM 819 N N . LYS A 1 98 ? -20.593 1.063 -4.789 1.00 79.19 98 LYS A N 1
ATOM 820 C CA . LYS A 1 98 ? -19.959 1.454 -6.047 1.00 79.19 98 LYS A CA 1
ATOM 821 C C . LYS A 1 98 ? -20.754 2.591 -6.681 1.00 79.19 98 LYS A C 1
ATOM 823 O O . LYS A 1 98 ? -21.886 2.398 -7.107 1.00 79.19 98 LYS A O 1
ATOM 828 N N . THR A 1 99 ? -20.149 3.768 -6.770 1.00 75.75 99 THR A N 1
ATOM 829 C CA . THR A 1 99 ? -20.659 4.891 -7.567 1.00 75.75 99 THR A CA 1
ATOM 830 C C . THR A 1 99 ? -19.874 5.004 -8.878 1.00 75.75 99 THR A C 1
ATOM 832 O O . THR A 1 99 ? -18.859 4.328 -9.063 1.00 75.75 99 THR A O 1
ATOM 835 N N . LYS A 1 100 ? -20.324 5.857 -9.812 1.00 75.50 100 LYS A N 1
ATOM 836 C CA . LYS A 1 100 ? -19.592 6.111 -11.070 1.00 75.50 100 LYS A CA 1
ATOM 837 C C . LYS A 1 100 ? -18.164 6.627 -10.833 1.00 75.50 100 LYS A C 1
ATOM 839 O O . LYS A 1 100 ? -17.309 6.395 -11.678 1.00 75.50 100 LYS A O 1
ATOM 844 N N . SER A 1 101 ? -17.914 7.300 -9.709 1.00 71.44 101 SER A N 1
ATOM 845 C CA . SER A 1 101 ? -16.633 7.943 -9.390 1.00 71.44 101 SER A CA 1
ATOM 846 C C . SER A 1 101 ? -15.872 7.302 -8.227 1.00 71.44 101 SER A C 1
ATOM 848 O O . SER A 1 101 ? -14.696 7.605 -8.045 1.00 71.44 101 SER A O 1
ATOM 850 N N . SER A 1 102 ? -16.494 6.431 -7.425 1.00 63.19 102 SER A N 1
ATOM 851 C CA . SER A 1 102 ? -15.835 5.847 -6.254 1.00 63.19 102 SER A CA 1
ATOM 852 C C . SER A 1 102 ? -16.291 4.430 -5.932 1.00 63.19 102 SER A C 1
ATOM 854 O O . SER A 1 102 ? -17.418 4.018 -6.208 1.00 63.19 102 SER A O 1
ATOM 856 N N . ARG A 1 103 ? -15.396 3.678 -5.293 1.00 69.81 103 ARG A N 1
ATOM 857 C CA . ARG A 1 103 ? -15.677 2.384 -4.671 1.00 69.81 103 ARG A CA 1
ATOM 858 C C . ARG A 1 103 ? -15.403 2.544 -3.184 1.00 69.81 103 ARG A C 1
ATOM 860 O O . ARG A 1 103 ? -14.372 3.085 -2.801 1.00 69.81 103 ARG A O 1
ATOM 867 N N . THR A 1 104 ? -16.359 2.180 -2.345 1.00 65.62 104 THR A N 1
ATOM 868 C CA . THR A 1 104 ? -16.283 2.441 -0.906 1.00 65.62 104 THR A CA 1
ATOM 869 C C . THR A 1 104 ? -16.827 1.239 -0.161 1.00 65.62 104 THR A C 1
ATOM 871 O O . THR A 1 104 ? -17.969 0.855 -0.389 1.00 65.62 104 THR A O 1
ATOM 874 N N . THR A 1 105 ? -16.026 0.659 0.728 1.00 74.12 105 THR A N 1
ATOM 875 C CA . THR A 1 105 ? -16.504 -0.353 1.675 1.00 74.12 105 THR A CA 1
ATOM 876 C C . THR A 1 105 ? -16.809 0.340 2.993 1.00 74.12 105 THR A C 1
ATOM 878 O O . THR A 1 105 ? -15.971 1.077 3.516 1.00 74.12 105 THR A O 1
ATOM 881 N N . PHE A 1 106 ? -18.009 0.119 3.510 1.00 73.31 106 PHE A N 1
ATOM 882 C CA . PHE A 1 106 ? -18.460 0.592 4.806 1.00 73.31 106 PHE A CA 1
ATOM 883 C C . PHE A 1 106 ? -18.529 -0.587 5.761 1.00 73.31 106 PHE A C 1
ATOM 885 O O . PHE A 1 106 ? -19.083 -1.625 5.417 1.00 73.31 106 PHE A O 1
ATOM 892 N N . ILE A 1 107 ? -17.986 -0.407 6.961 1.00 78.25 107 ILE A N 1
ATOM 893 C CA . ILE A 1 107 ? -18.127 -1.360 8.060 1.00 78.25 107 ILE A CA 1
ATOM 894 C C . ILE A 1 107 ? -18.958 -0.655 9.124 1.00 78.25 107 ILE A C 1
ATOM 896 O O . ILE A 1 107 ? -18.506 0.327 9.717 1.00 78.25 107 ILE A O 1
ATOM 900 N N . ARG A 1 108 ? -20.193 -1.118 9.311 1.00 80.25 108 ARG A N 1
ATOM 901 C CA . ARG A 1 108 ? -21.095 -0.650 10.361 1.00 80.25 108 ARG A CA 1
ATOM 902 C C . ARG A 1 108 ? -20.865 -1.495 11.606 1.00 80.25 108 ARG A C 1
ATOM 904 O O . ARG A 1 108 ? -20.899 -2.721 11.538 1.00 80.25 108 ARG A O 1
ATOM 911 N N . VAL A 1 109 ? -20.616 -0.827 12.724 1.00 82.50 109 VAL A N 1
ATOM 912 C CA . VAL A 1 109 ? -20.495 -1.445 14.048 1.00 82.50 109 VAL A CA 1
ATOM 913 C C . VAL A 1 109 ? -21.873 -1.429 14.700 1.00 82.50 109 VAL A C 1
ATOM 915 O O . VAL A 1 109 ? -22.613 -0.471 14.506 1.00 82.50 109 VAL A O 1
ATOM 918 N N . HIS A 1 110 ? -22.206 -2.448 15.488 1.00 80.75 110 HIS A N 1
ATOM 919 C CA . HIS A 1 110 ? -23.416 -2.441 16.306 1.00 80.75 110 HIS A CA 1
ATOM 920 C C . HIS A 1 110 ? -23.489 -1.183 17.175 1.00 80.75 110 HIS A C 1
ATOM 922 O O . HIS A 1 110 ? -22.536 -0.880 17.896 1.00 80.75 110 HIS A O 1
ATOM 928 N N . TYR A 1 111 ? -24.653 -0.529 17.208 1.00 78.56 111 TYR A N 1
ATOM 929 C CA . TYR A 1 111 ? -24.904 0.667 18.027 1.00 78.56 111 TYR A CA 1
ATOM 930 C C . TYR A 1 111 ? -24.455 0.518 19.495 1.00 78.56 111 TYR A C 1
ATOM 932 O O . TYR A 1 111 ? -23.854 1.421 20.072 1.00 78.56 111 TYR A O 1
ATOM 940 N N . SER A 1 112 ? -24.665 -0.655 20.103 1.00 82.50 112 SER A N 1
ATOM 941 C CA . SER A 1 112 ? -24.256 -0.935 21.491 1.00 82.50 112 SER A CA 1
ATOM 942 C C . SER A 1 112 ? -22.735 -1.015 21.701 1.00 82.50 112 SER A C 1
ATOM 944 O O . SER A 1 112 ? -22.259 -0.918 22.833 1.00 82.50 112 SER A O 1
ATOM 946 N N . LYS A 1 113 ? -21.965 -1.203 20.625 1.00 82.12 113 LYS A N 1
ATOM 947 C CA . LYS A 1 113 ? -20.504 -1.348 20.615 1.00 82.12 113 LYS A CA 1
ATOM 948 C C . LYS A 1 113 ? -19.789 -0.129 20.033 1.00 82.12 113 LYS A C 1
ATOM 950 O O . LYS A 1 113 ? -18.583 -0.002 20.237 1.00 82.12 113 LYS A O 1
ATOM 955 N N . GLU A 1 114 ? -20.503 0.786 19.375 1.00 79.00 114 GLU A N 1
ATOM 956 C CA . GLU A 1 114 ? -19.932 1.980 18.735 1.00 79.00 114 GLU A CA 1
ATOM 957 C C . GLU A 1 114 ? -19.022 2.771 19.677 1.00 79.00 114 GLU A C 1
ATOM 959 O O . GLU A 1 114 ? -17.884 3.080 19.325 1.00 79.00 114 GLU A O 1
ATOM 964 N N . GLU A 1 115 ? -19.479 3.038 20.901 1.00 75.56 115 GLU A N 1
ATOM 965 C CA . GLU A 1 115 ? -18.721 3.838 21.864 1.00 75.56 115 GLU A CA 1
ATOM 966 C C . GLU A 1 115 ? -17.452 3.118 22.348 1.00 75.56 115 GLU A C 1
ATOM 968 O O . GLU A 1 115 ? -16.390 3.731 22.488 1.00 75.56 115 GLU A O 1
ATOM 973 N N . GLN A 1 116 ? -17.525 1.795 22.524 1.00 82.94 116 GLN A N 1
ATOM 974 C CA . GLN A 1 116 ? -16.375 0.970 22.908 1.00 82.94 116 GLN A CA 1
ATOM 975 C C . GLN A 1 116 ? -15.310 0.975 21.804 1.00 82.94 116 GLN A C 1
ATOM 977 O O . GLN A 1 116 ? -14.126 1.195 22.075 1.00 82.94 116 GLN A O 1
ATOM 982 N N . VAL A 1 117 ? -15.736 0.807 20.548 1.00 79.88 117 VAL A N 1
ATOM 983 C CA . VAL A 1 117 ? -14.856 0.868 19.374 1.00 79.88 117 VAL A CA 1
ATOM 984 C C . VAL A 1 117 ? -14.269 2.274 19.204 1.00 79.88 117 VAL A C 1
ATOM 986 O O . VAL A 1 117 ? -13.069 2.416 18.957 1.00 79.88 117 VAL A O 1
ATOM 989 N N . ARG A 1 118 ? -15.073 3.328 19.399 1.00 79.94 118 ARG A N 1
ATOM 990 C CA . ARG A 1 118 ? -14.648 4.733 19.300 1.00 79.94 118 ARG A CA 1
ATOM 991 C C . ARG A 1 118 ? -13.540 5.064 20.293 1.00 79.94 118 ARG A C 1
ATOM 993 O O . ARG A 1 118 ? -12.526 5.644 19.899 1.00 79.94 118 ARG A O 1
ATOM 1000 N N . VAL A 1 119 ? -13.716 4.688 21.561 1.00 80.75 119 VAL A N 1
ATOM 1001 C CA . VAL A 1 119 ? -12.723 4.909 22.623 1.00 80.75 119 VAL A CA 1
ATOM 1002 C C . VAL A 1 119 ? -11.446 4.122 22.334 1.00 80.75 119 VAL A C 1
ATOM 1004 O O . VAL A 1 119 ? -10.354 4.689 22.405 1.00 80.75 119 VAL A O 1
ATOM 1007 N N . ARG A 1 120 ? -11.569 2.851 21.926 1.00 83.12 120 ARG A N 1
ATOM 1008 C CA . ARG A 1 120 ? -10.424 1.989 21.591 1.00 83.12 120 ARG A CA 1
ATOM 1009 C C . ARG A 1 120 ? -9.589 2.552 20.442 1.00 83.12 120 ARG A C 1
ATOM 1011 O O . ARG A 1 120 ? -8.363 2.538 20.516 1.00 83.12 120 ARG A O 1
ATOM 1018 N N . HIS A 1 121 ? -10.243 3.073 19.407 1.00 77.06 121 HIS A N 1
ATOM 1019 C CA . HIS A 1 121 ? -9.591 3.584 18.198 1.00 77.06 121 HIS A CA 1
ATOM 1020 C C . HIS A 1 121 ? -9.294 5.090 18.240 1.00 77.06 121 HIS A C 1
ATOM 1022 O O . HIS A 1 121 ? -8.778 5.638 17.267 1.00 77.06 121 HIS A O 1
ATOM 1028 N N . LYS A 1 122 ? -9.591 5.768 19.362 1.00 75.81 122 LYS A N 1
ATOM 1029 C CA . LYS A 1 122 ? -9.420 7.222 19.553 1.00 75.81 122 LYS A CA 1
ATOM 1030 C C . LYS A 1 122 ? -10.076 8.051 18.441 1.00 75.81 122 LYS A C 1
ATOM 1032 O O . LYS A 1 122 ? -9.526 9.056 17.990 1.00 75.81 122 LYS A O 1
ATOM 1037 N N . LEU A 1 123 ? -11.251 7.620 17.987 1.00 67.56 123 LEU A N 1
ATOM 1038 C CA . LEU A 1 123 ? -11.965 8.287 16.903 1.00 67.56 123 LEU A CA 1
ATOM 1039 C C . LEU A 1 123 ? -12.672 9.558 17.396 1.00 67.56 123 LEU A C 1
ATOM 1041 O O . LEU A 1 123 ? -13.213 9.580 18.511 1.00 67.56 123 LEU A O 1
ATOM 1045 N N . PRO A 1 124 ? -12.731 10.612 16.561 1.00 60.88 124 PRO A N 1
ATOM 1046 C CA . PRO A 1 124 ? -13.534 11.788 16.859 1.00 60.88 124 PRO A CA 1
ATOM 1047 C C . PRO A 1 124 ? -15.029 11.432 16.883 1.00 60.88 124 PRO A C 1
ATOM 1049 O O . PRO A 1 124 ? -15.508 10.668 16.047 1.00 60.88 124 PRO A O 1
ATOM 1052 N N . LEU A 1 125 ? -15.780 12.048 17.804 1.00 53.66 125 LEU A N 1
ATOM 1053 C CA . LEU A 1 125 ? -17.218 11.815 18.056 1.00 53.66 125 LEU A CA 1
ATOM 1054 C C . LEU A 1 125 ? -18.127 11.926 16.816 1.00 53.66 125 LEU A C 1
ATOM 1056 O O . LEU A 1 125 ? -19.234 11.408 16.819 1.00 53.66 125 LEU A O 1
ATOM 1060 N N . LYS A 1 126 ? -17.675 12.600 15.754 1.00 42.66 126 LYS A N 1
ATOM 1061 C CA . LYS A 1 126 ? -18.493 12.947 14.583 1.00 42.66 126 LYS A CA 1
ATOM 1062 C C . LYS A 1 126 ? -18.421 11.937 13.422 1.00 42.66 126 LYS A C 1
ATOM 1064 O O . LYS A 1 126 ? -19.177 12.080 12.470 1.00 42.66 126 LYS A O 1
ATOM 1069 N N . ASN A 1 127 ? -17.537 10.934 13.488 1.00 39.59 127 ASN A N 1
ATOM 1070 C CA . ASN A 1 127 ? -17.225 10.030 12.367 1.00 39.59 127 ASN A CA 1
ATOM 1071 C C . ASN A 1 127 ? -17.396 8.545 12.732 1.00 39.59 127 ASN A C 1
ATOM 1073 O O . ASN A 1 127 ? -16.490 7.743 12.517 1.00 39.59 127 ASN A O 1
ATOM 1077 N N . ILE A 1 128 ? -18.549 8.158 13.280 1.00 44.53 128 ILE A N 1
ATOM 1078 C CA . ILE A 1 128 ? -18.829 6.737 13.565 1.00 44.53 128 ILE A CA 1
ATOM 1079 C C . ILE A 1 128 ? -19.055 5.934 12.266 1.00 44.53 128 ILE A C 1
ATOM 1081 O O . ILE A 1 128 ? -18.884 4.719 12.230 1.00 44.53 128 ILE A O 1
ATOM 1085 N N . PHE A 1 129 ? -19.308 6.614 11.144 1.00 42.25 129 PHE A N 1
ATOM 1086 C CA . PHE A 1 129 ? -19.263 5.985 9.830 1.00 42.25 129 PHE A CA 1
ATOM 1087 C C . PHE A 1 129 ? -17.827 5.936 9.311 1.00 42.25 129 PHE A C 1
ATOM 1089 O O . PHE A 1 129 ? -17.279 6.939 8.844 1.00 42.25 129 PHE A O 1
ATOM 1096 N N . TRP A 1 130 ? -17.239 4.742 9.319 1.00 49.25 130 TRP A N 1
ATOM 1097 C CA . TRP A 1 130 ? -16.034 4.450 8.550 1.00 49.25 130 TRP A CA 1
ATOM 1098 C C . TRP A 1 130 ? -16.366 4.495 7.053 1.00 49.25 130 TRP A C 1
ATOM 1100 O O . TRP A 1 130 ? -16.642 3.482 6.414 1.00 49.25 130 TRP A O 1
ATOM 1110 N N . ARG A 1 131 ? -16.381 5.703 6.480 1.00 39.53 131 ARG A N 1
ATOM 1111 C CA . ARG A 1 131 ? -16.492 5.926 5.037 1.00 39.53 131 ARG A CA 1
ATOM 1112 C C . ARG A 1 131 ? -15.111 5.791 4.421 1.00 39.53 131 ARG A C 1
ATOM 1114 O O . ARG A 1 131 ? -14.361 6.764 4.359 1.00 39.53 131 ARG A O 1
ATOM 1121 N N . TYR A 1 132 ? -14.771 4.600 3.943 1.00 44.72 132 TYR A N 1
ATOM 1122 C CA . TYR A 1 132 ? -13.499 4.403 3.263 1.00 44.72 132 TYR A CA 1
ATOM 1123 C C . TYR A 1 132 ? -13.656 4.510 1.748 1.00 44.72 132 TYR A C 1
ATOM 1125 O O . TYR A 1 132 ? -13.931 3.527 1.064 1.00 44.72 132 TYR A O 1
ATOM 1133 N N . SER A 1 133 ? -13.505 5.726 1.211 1.00 33.38 133 SER A N 1
ATOM 1134 C CA . SER A 1 133 ? -13.431 5.967 -0.236 1.00 33.38 133 SER A CA 1
ATOM 1135 C C . SER A 1 133 ? -12.065 5.507 -0.744 1.00 33.38 133 SER A C 1
ATOM 1137 O O . SER A 1 133 ? -11.121 6.294 -0.825 1.00 33.38 133 SER A O 1
ATOM 1139 N N . GLY A 1 134 ? -11.944 4.224 -1.066 1.00 29.48 134 GLY A N 1
ATOM 1140 C CA . GLY A 1 134 ? -10.792 3.705 -1.787 1.00 29.48 134 GLY A CA 1
ATOM 1141 C C . GLY A 1 134 ? -11.014 3.875 -3.285 1.00 29.48 134 GLY A C 1
ATOM 1142 O O . GLY A 1 134 ? -11.767 3.111 -3.885 1.00 29.48 134 GLY A O 1
ATOM 1143 N N . SER A 1 135 ? -10.336 4.828 -3.930 1.00 28.08 135 SER A N 1
ATOM 1144 C CA . SER A 1 135 ? -10.129 4.725 -5.378 1.00 28.08 135 SER A CA 1
ATOM 1145 C C . SER A 1 135 ? -9.205 3.528 -5.621 1.00 28.08 135 SER A C 1
ATOM 1147 O O . SER A 1 135 ? -7.978 3.637 -5.567 1.00 28.08 135 SER A O 1
ATOM 1149 N N . ILE A 1 136 ? -9.805 2.354 -5.799 1.00 29.88 136 ILE A N 1
ATOM 1150 C CA . ILE A 1 136 ? -9.140 1.224 -6.438 1.00 29.88 136 ILE A CA 1
ATOM 1151 C C . ILE A 1 136 ? -9.161 1.560 -7.930 1.00 29.88 136 ILE A C 1
ATOM 1153 O O . ILE A 1 136 ? -10.127 1.231 -8.624 1.00 29.88 136 ILE A O 1
ATOM 1157 N N . GLU A 1 137 ? -8.161 2.332 -8.357 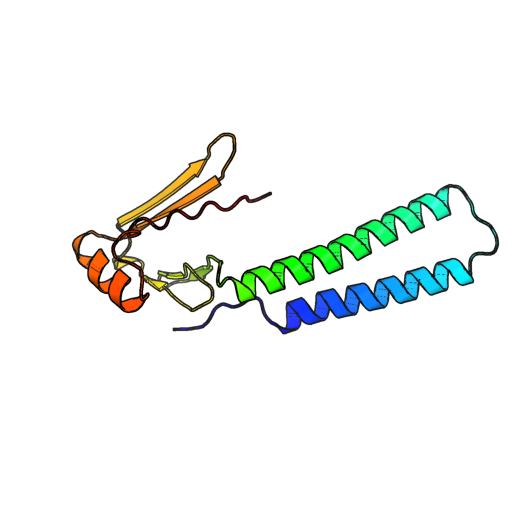1.00 34.41 137 GLU A N 1
ATOM 1158 C CA . GLU A 1 137 ? -7.644 2.245 -9.726 1.00 34.41 137 GLU A CA 1
ATOM 1159 C C . GLU A 1 137 ? -6.865 0.940 -9.866 1.00 34.41 137 GLU A C 1
ATOM 1161 O O . GLU A 1 137 ? -5.992 0.689 -8.995 1.00 34.41 137 GLU A O 1
#

Sequence (137 aa):
MKVYKPKILTIFLFVIFGILFLLILLMAIISTKHFSISTIFVFIGSLLFIFLLFRDSIKLWNYRKKGIGIYWDEEGVVVDFVGNKIFWDEIENIEFIKTKSSRTTFIRVHYSKEEQVRVRHKLPLKNIFWRYSGSIE

Foldseek 3Di:
DDQDADPVVVLVVLVVVLVVLVVVLVVVVVPDPDDDPVVVVVSVVSVVVSVVSNVVSVVSVVLRVVQADWDADPQAIQGGSRRLTDGPQQFPDWDWDDDPQFTWIWTQGPPVCLVVSCVVVVHDPPPSIPTDGDPPD

Secondary structure (DSSP, 8-state):
-------HHHHHHHHHHHHHHHHHHHHHHHH-SS--HHHHHHHHHHHHHHHHHHHHHHHHHHHHHHTEEEEE-SSEEEEETT--EEEGGGEEEEEEEE-SS-EEEEEEEPHHHHHHHHHHHT--TT--SEEEEE---